Protein AF-A0A6N7XE72-F1 (afdb_monomer_lite)

Foldseek 3Di:
DPPPPPPDDDPPDDPVPPPDPPLDDDQDDPVLLLVSLLVQLVNLLVVLVVLVVCLVVVPPPVVSVVPRVVVSVVSNLSSLQSNLLSLCSVLPDDPVSSVVQCVVCVSPSLSSLVVSVVSVRDPPDDPVRVVVVCVVPVD

Sequence (139 aa):
MGDSVWIWPSADMDFWKINNEETSVIIKWSRNCFEDYKALSYHFYECGYKTFTDVIESGHDNIKSDMWFLTGIFLLRHSLELGLKSLLCRVLPRKRDIQDSFEDCCHDVSMLLKKYIDTGRESFLTNEIVSTFYGVFSS

Structure (mmCIF, N/CA/C/O backbone):
data_AF-A0A6N7XE72-F1
#
_entry.id   AF-A0A6N7XE72-F1
#
loop_
_atom_site.group_PDB
_atom_site.id
_atom_site.type_symbol
_atom_site.label_atom_id
_atom_site.label_alt_id
_atom_site.label_comp_id
_atom_site.label_asym_id
_atom_site.label_entity_id
_atom_site.label_seq_id
_atom_site.pdbx_PDB_ins_code
_atom_site.Cartn_x
_atom_site.Cartn_y
_atom_site.Cartn_z
_atom_site.occupancy
_atom_site.B_iso_or_equiv
_atom_site.auth_seq_id
_atom_site.auth_comp_id
_atom_site.auth_asym_id
_atom_site.auth_atom_id
_atom_site.pdbx_PDB_model_num
ATOM 1 N N . MET A 1 1 ? 29.102 -4.837 -30.461 1.00 37.75 1 MET A N 1
ATOM 2 C CA . MET A 1 1 ? 29.634 -5.231 -29.140 1.00 37.75 1 MET A CA 1
ATOM 3 C C . MET A 1 1 ? 29.392 -4.023 -28.252 1.00 37.75 1 MET A C 1
ATOM 5 O O . MET A 1 1 ? 30.068 -3.039 -28.466 1.00 37.75 1 MET A O 1
ATOM 9 N N . GLY A 1 2 ? 28.375 -3.905 -27.415 1.00 43.62 2 GLY A N 1
ATOM 10 C CA . GLY A 1 2 ? 27.538 -4.869 -26.712 1.00 43.62 2 GLY A CA 1
ATOM 11 C C . GLY A 1 2 ? 27.359 -4.247 -25.328 1.00 43.62 2 GLY A C 1
ATOM 12 O O . GLY A 1 2 ? 28.066 -4.637 -24.408 1.00 43.62 2 GLY A O 1
ATOM 13 N N . ASP A 1 3 ? 26.528 -3.200 -25.241 1.00 47.50 3 ASP A N 1
ATOM 14 C CA . ASP A 1 3 ? 26.341 -2.314 -24.075 1.00 47.50 3 ASP A CA 1
ATOM 15 C C . ASP A 1 3 ? 25.574 -3.001 -22.930 1.00 47.50 3 ASP A C 1
ATOM 17 O O .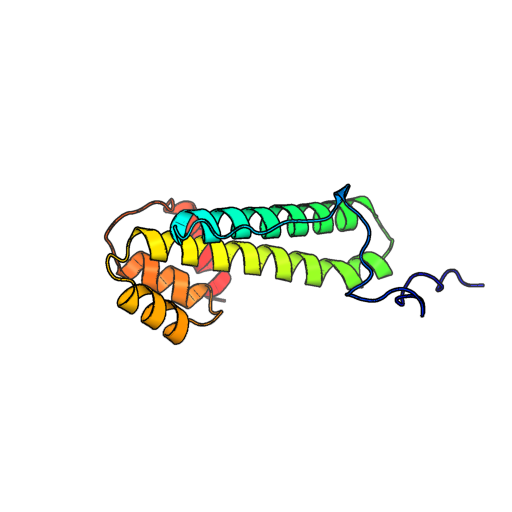 ASP A 1 3 ? 24.568 -2.513 -22.428 1.00 47.50 3 ASP A O 1
ATOM 21 N N . SER A 1 4 ? 26.036 -4.176 -22.506 1.00 50.78 4 SER A N 1
ATOM 22 C CA . SER A 1 4 ? 25.391 -4.999 -21.477 1.00 50.78 4 SER A CA 1
ATOM 23 C C . SER A 1 4 ? 26.026 -4.853 -20.088 1.00 50.78 4 SER A C 1
ATOM 25 O O . SER A 1 4 ? 25.870 -5.736 -19.249 1.00 50.78 4 SER A O 1
ATOM 27 N N . VAL A 1 5 ? 26.777 -3.777 -19.827 1.00 50.38 5 VAL A N 1
ATOM 28 C CA . VAL A 1 5 ? 27.556 -3.622 -18.577 1.00 50.38 5 VAL A CA 1
ATOM 29 C C . VAL A 1 5 ? 26.712 -3.102 -17.397 1.00 50.38 5 VAL A C 1
ATOM 31 O O . VAL A 1 5 ? 27.139 -3.208 -16.255 1.00 50.38 5 VAL A O 1
ATOM 34 N N . TRP A 1 6 ? 25.485 -2.625 -17.621 1.00 52.47 6 TRP A N 1
ATOM 35 C CA . TRP A 1 6 ? 24.696 -1.925 -16.590 1.00 52.47 6 TRP A CA 1
ATOM 36 C C . TRP A 1 6 ? 23.584 -2.742 -15.913 1.00 52.47 6 TRP A C 1
ATOM 38 O O . TRP A 1 6 ? 22.739 -2.165 -15.235 1.00 52.47 6 TRP A O 1
ATOM 48 N N . ILE A 1 7 ? 23.533 -4.065 -16.099 1.00 56.94 7 ILE A N 1
ATOM 49 C CA . ILE A 1 7 ? 22.387 -4.871 -15.624 1.00 56.94 7 ILE A CA 1
ATOM 50 C C . ILE A 1 7 ? 22.630 -5.478 -14.231 1.00 56.94 7 ILE A C 1
ATOM 52 O O . ILE A 1 7 ? 21.678 -5.757 -13.508 1.00 56.94 7 ILE A O 1
ATOM 56 N N . TRP A 1 8 ? 23.888 -5.640 -13.811 1.00 59.84 8 TRP A N 1
ATOM 57 C CA . TRP A 1 8 ? 24.224 -6.264 -12.529 1.00 59.84 8 TRP A CA 1
ATOM 58 C C . TRP A 1 8 ? 24.851 -5.257 -11.565 1.00 59.84 8 TRP A C 1
ATOM 60 O O . TRP A 1 8 ? 25.690 -4.465 -12.000 1.00 59.84 8 TRP A O 1
ATOM 70 N N . PRO A 1 9 ? 24.497 -5.297 -10.265 1.00 58.56 9 PRO A N 1
ATOM 71 C CA . PRO A 1 9 ? 25.238 -4.565 -9.249 1.00 58.56 9 PRO A CA 1
ATOM 72 C C . PRO A 1 9 ? 26.720 -4.918 -9.376 1.00 58.56 9 PRO A C 1
ATOM 74 O O . PRO A 1 9 ? 27.083 -6.097 -9.428 1.00 58.56 9 PRO A O 1
ATOM 77 N N . SER A 1 10 ? 27.574 -3.905 -9.478 1.00 63.66 10 SER A N 1
ATOM 78 C CA . SER A 1 10 ? 29.017 -4.113 -9.475 1.00 63.66 10 SER A CA 1
ATOM 79 C C . SER A 1 10 ? 29.447 -4.719 -8.134 1.00 63.66 10 SER A C 1
ATOM 81 O O . SER A 1 10 ? 28.749 -4.593 -7.131 1.00 63.66 10 SER A O 1
ATOM 83 N N . ALA A 1 11 ? 30.588 -5.412 -8.093 1.00 67.31 11 ALA A N 1
ATOM 84 C CA . ALA A 1 11 ? 31.030 -6.132 -6.890 1.00 67.31 11 ALA A CA 1
ATOM 85 C C . ALA A 1 11 ? 31.230 -5.227 -5.650 1.00 67.31 11 ALA A C 1
ATOM 87 O O . ALA A 1 11 ? 31.342 -5.718 -4.529 1.00 67.31 11 ALA A O 1
ATOM 88 N N . ASP A 1 12 ? 31.296 -3.912 -5.853 1.00 66.44 12 ASP A N 1
ATOM 89 C CA . ASP A 1 12 ? 31.388 -2.866 -4.838 1.00 66.44 12 ASP A CA 1
ATOM 90 C C . ASP A 1 12 ? 30.032 -2.252 -4.430 1.00 66.44 12 ASP A C 1
ATOM 92 O O . ASP A 1 12 ? 29.971 -1.597 -3.385 1.00 66.44 12 ASP A O 1
ATOM 96 N N . MET A 1 13 ? 28.954 -2.505 -5.183 1.00 61.41 13 MET A N 1
ATOM 97 C CA . MET A 1 13 ? 27.578 -2.149 -4.823 1.00 61.41 13 MET A CA 1
ATOM 98 C C . MET A 1 13 ? 27.045 -3.139 -3.781 1.00 61.41 13 MET A C 1
ATOM 100 O O . MET A 1 13 ? 26.796 -4.307 -4.067 1.00 61.41 13 MET A O 1
ATOM 104 N N . ASP A 1 14 ? 26.852 -2.657 -2.559 1.00 64.69 14 ASP A N 1
ATOM 105 C CA . ASP A 1 14 ? 26.279 -3.411 -1.444 1.00 64.69 14 ASP A CA 1
ATOM 106 C C . ASP A 1 14 ? 25.011 -2.687 -0.971 1.00 64.69 14 ASP A C 1
ATOM 108 O O . ASP A 1 14 ? 24.986 -1.453 -0.929 1.00 64.69 14 ASP A O 1
ATOM 112 N N . PHE A 1 15 ? 23.975 -3.432 -0.575 1.00 61.03 15 PHE A N 1
ATOM 113 C CA . PHE A 1 15 ? 22.754 -2.876 0.023 1.00 61.03 15 PHE A CA 1
ATOM 114 C C . PHE A 1 15 ? 23.059 -1.972 1.227 1.00 61.03 15 PHE A C 1
ATOM 116 O O . PHE A 1 15 ? 22.313 -1.037 1.507 1.00 61.03 15 PHE A O 1
ATOM 123 N N . TRP A 1 16 ? 24.179 -2.213 1.913 1.00 62.53 16 TRP A N 1
ATOM 124 C CA . TRP A 1 16 ? 24.632 -1.423 3.062 1.00 62.53 16 TRP A CA 1
ATOM 125 C C . TRP A 1 16 ? 25.533 -0.234 2.698 1.00 62.53 16 TRP A C 1
ATOM 127 O O . TRP A 1 16 ? 25.897 0.546 3.575 1.00 62.53 16 TRP A O 1
ATOM 137 N N . LYS A 1 17 ? 25.897 -0.082 1.419 1.00 64.19 17 LYS A N 1
ATOM 138 C CA . LYS A 1 17 ? 26.749 0.998 0.890 1.00 64.19 17 LYS A CA 1
ATOM 139 C C . LYS A 1 17 ? 25.988 1.946 -0.041 1.00 64.19 17 LYS A C 1
ATOM 141 O O . LYS A 1 17 ? 26.600 2.632 -0.857 1.00 64.19 17 LYS A O 1
ATOM 146 N N . ILE A 1 18 ? 24.661 2.000 0.078 1.00 64.38 18 ILE A N 1
ATOM 147 C CA . ILE A 1 18 ? 23.833 2.973 -0.641 1.00 64.38 18 ILE A CA 1
ATOM 148 C C . ILE A 1 18 ? 24.121 4.354 -0.047 1.00 64.38 18 ILE A C 1
ATOM 150 O O . ILE A 1 18 ? 23.552 4.743 0.969 1.00 64.38 18 ILE A O 1
ATOM 154 N N . ASN A 1 19 ? 25.051 5.076 -0.665 1.00 59.41 19 ASN A N 1
ATOM 155 C CA . ASN A 1 19 ? 25.485 6.395 -0.225 1.00 59.41 19 ASN A CA 1
ATOM 156 C C . ASN A 1 19 ? 24.971 7.448 -1.211 1.00 59.41 19 ASN A C 1
ATOM 158 O O . ASN A 1 19 ? 25.727 8.007 -2.000 1.00 59.41 19 ASN A O 1
ATOM 162 N N . ASN A 1 20 ? 23.654 7.641 -1.227 1.00 66.56 20 ASN A N 1
ATOM 163 C CA . ASN A 1 20 ? 23.028 8.714 -1.986 1.00 66.56 20 ASN A CA 1
ATOM 164 C C . ASN A 1 20 ? 22.001 9.418 -1.097 1.00 66.56 20 ASN A C 1
ATOM 166 O O . ASN A 1 20 ? 20.877 8.941 -0.929 1.00 66.56 20 ASN A O 1
ATOM 170 N N . GLU A 1 21 ? 22.424 10.532 -0.497 1.00 66.50 21 GLU A N 1
ATOM 171 C CA . GLU A 1 21 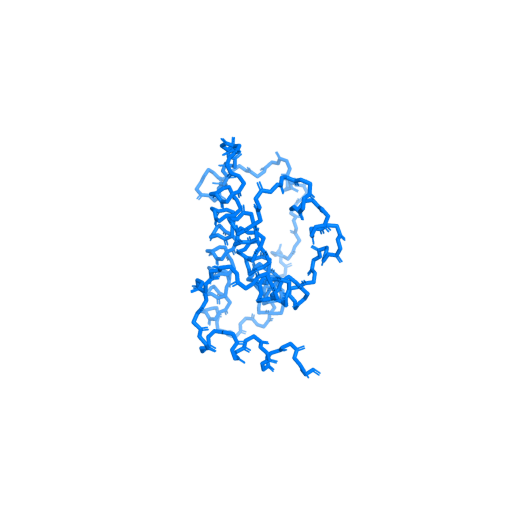? 21.598 11.322 0.419 1.00 66.50 21 GLU A CA 1
ATOM 172 C C . GLU A 1 21 ? 20.328 11.842 -0.274 1.00 66.50 21 GLU A C 1
ATOM 174 O O . GLU A 1 21 ? 19.266 11.843 0.347 1.00 66.50 21 GLU A O 1
ATOM 179 N N . GLU A 1 22 ? 20.397 12.171 -1.573 1.00 65.62 22 GLU A N 1
ATOM 180 C CA . GLU A 1 22 ? 19.266 12.696 -2.357 1.00 65.62 22 GLU A CA 1
ATOM 181 C C . GLU A 1 22 ? 18.136 11.676 -2.555 1.00 65.62 22 GLU A C 1
ATOM 183 O O . GLU A 1 22 ? 16.970 12.054 -2.661 1.00 65.62 22 GLU A O 1
ATOM 188 N N . THR A 1 23 ? 18.456 10.378 -2.584 1.00 64.81 23 THR A N 1
ATOM 189 C CA . THR A 1 23 ? 17.470 9.296 -2.762 1.00 64.81 23 THR A CA 1
ATOM 190 C C . THR A 1 23 ? 17.178 8.534 -1.470 1.00 64.81 23 THR A C 1
ATOM 192 O O . THR A 1 23 ? 16.457 7.537 -1.487 1.00 64.81 23 THR A O 1
ATOM 195 N N . SER A 1 24 ? 17.758 8.963 -0.346 1.00 66.75 24 SER A N 1
ATOM 196 C CA . SER A 1 24 ? 17.589 8.302 0.947 1.00 66.75 24 SER A CA 1
ATOM 197 C C . SER A 1 24 ? 16.299 8.747 1.643 1.00 66.75 24 SER A C 1
ATOM 199 O O . SER A 1 24 ? 15.982 9.933 1.710 1.00 66.75 24 SER A O 1
ATOM 201 N N . VAL A 1 25 ? 15.544 7.790 2.190 1.00 68.31 25 VAL A N 1
ATOM 202 C CA . VAL A 1 25 ? 14.337 8.065 2.984 1.00 68.31 25 VAL A CA 1
ATOM 203 C C . VAL A 1 25 ? 14.585 7.633 4.425 1.00 68.31 25 VAL A C 1
ATOM 205 O O . VAL A 1 25 ? 14.725 6.446 4.716 1.00 68.31 25 VAL A O 1
ATOM 208 N N . ILE A 1 26 ? 14.631 8.596 5.350 1.00 74.88 26 ILE A N 1
ATOM 209 C CA . ILE A 1 26 ? 14.766 8.323 6.786 1.00 74.88 26 ILE A CA 1
ATOM 210 C C . ILE A 1 26 ? 13.372 8.171 7.395 1.00 74.88 26 ILE A C 1
ATOM 212 O O . ILE A 1 26 ? 12.642 9.146 7.567 1.00 74.88 26 ILE A O 1
ATOM 216 N N . ILE A 1 27 ? 13.016 6.944 7.777 1.00 71.62 27 ILE A N 1
ATOM 217 C CA . ILE A 1 27 ? 11.741 6.657 8.442 1.00 71.62 27 ILE A CA 1
ATOM 218 C C . ILE A 1 27 ? 11.906 6.868 9.949 1.00 71.62 27 ILE A C 1
ATOM 220 O O . ILE A 1 27 ? 12.581 6.096 10.633 1.00 71.62 27 ILE A O 1
ATOM 224 N N . LYS A 1 28 ? 11.255 7.903 10.486 1.00 79.19 28 LYS A N 1
ATOM 225 C CA . LYS A 1 28 ? 11.178 8.152 11.930 1.00 79.19 28 LYS A CA 1
ATOM 226 C C . LYS A 1 28 ? 9.763 7.875 12.432 1.00 79.19 28 LYS A C 1
ATOM 228 O O . LYS A 1 28 ? 8.855 8.656 12.180 1.00 79.19 28 LYS A O 1
ATOM 233 N N . TRP A 1 29 ? 9.597 6.792 13.188 1.00 82.44 29 TRP A N 1
ATOM 234 C CA 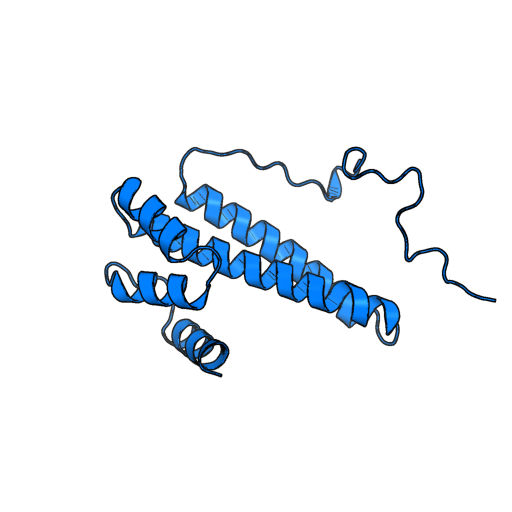. TRP A 1 29 ? 8.306 6.401 13.760 1.00 82.44 29 TRP A CA 1
ATOM 235 C C . TRP A 1 29 ? 7.859 7.375 14.855 1.00 82.44 29 TRP A C 1
ATOM 237 O O . TRP A 1 29 ? 8.516 7.513 15.892 1.00 82.44 29 TRP A O 1
ATOM 247 N N . SER A 1 30 ? 6.722 8.034 14.639 1.00 85.81 30 SER A N 1
ATOM 248 C CA . SER A 1 30 ? 6.134 9.005 15.568 1.00 85.81 30 SER A CA 1
ATOM 249 C C . SER A 1 30 ? 5.304 8.355 16.6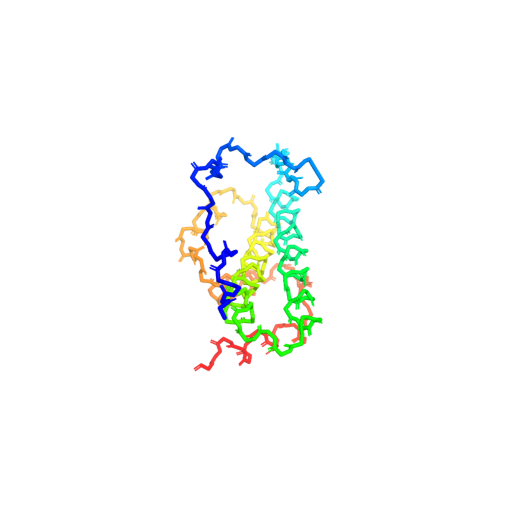82 1.00 85.81 30 SER A C 1
ATOM 251 O O . SER A 1 30 ? 4.889 9.037 17.620 1.00 85.81 30 SER A O 1
ATOM 253 N N . ARG A 1 31 ? 5.081 7.031 16.605 1.00 84.50 31 ARG A N 1
ATOM 254 C CA . ARG A 1 31 ? 4.137 6.244 17.429 1.00 84.50 31 ARG A CA 1
ATOM 255 C C . ARG A 1 31 ? 2.665 6.545 17.131 1.00 84.50 31 ARG A C 1
ATOM 257 O O . ARG A 1 31 ? 1.795 5.972 17.793 1.00 84.50 31 ARG A O 1
ATOM 264 N N . ASN A 1 32 ? 2.384 7.389 16.140 1.00 88.62 32 ASN A N 1
ATOM 265 C CA . ASN A 1 32 ? 1.062 7.542 15.559 1.00 88.62 32 ASN A CA 1
ATOM 266 C C . ASN A 1 32 ? 0.982 6.669 14.304 1.00 88.62 32 ASN A C 1
ATOM 268 O O . ASN A 1 32 ? 1.418 7.068 13.229 1.00 88.62 32 ASN A O 1
ATOM 272 N N . CYS A 1 33 ? 0.401 5.476 14.451 1.00 89.19 33 CYS A N 1
ATOM 273 C CA . CYS A 1 33 ? 0.330 4.500 13.368 1.00 89.19 33 CYS A CA 1
ATOM 274 C C . CYS A 1 33 ? -0.352 5.062 12.113 1.00 89.19 33 CYS A C 1
ATOM 276 O O . CYS A 1 33 ? 0.095 4.766 11.013 1.00 89.19 33 CYS A O 1
ATOM 278 N N . PHE A 1 34 ? -1.387 5.899 12.253 1.00 91.56 34 PHE A N 1
ATOM 279 C CA . PHE A 1 34 ? -2.053 6.501 11.097 1.00 91.56 34 PHE A CA 1
ATOM 280 C C . PHE A 1 34 ? -1.087 7.357 10.270 1.00 91.56 34 PHE A C 1
ATOM 282 O O . PHE A 1 34 ? -0.929 7.110 9.077 1.00 91.56 34 PHE A O 1
ATOM 289 N N . GLU A 1 35 ? -0.421 8.327 10.900 1.00 91.88 35 GLU A N 1
ATOM 290 C CA . GLU A 1 35 ? 0.493 9.230 10.189 1.00 91.88 35 GLU A CA 1
ATOM 291 C C . GLU A 1 35 ? 1.741 8.499 9.686 1.00 91.88 35 GLU A C 1
ATOM 293 O O . GLU A 1 35 ? 2.182 8.752 8.568 1.00 91.88 35 GLU A O 1
ATOM 298 N N . ASP A 1 36 ? 2.266 7.544 10.460 1.00 92.00 36 ASP A N 1
ATOM 299 C CA . ASP A 1 36 ? 3.454 6.782 10.074 1.00 92.00 36 ASP A CA 1
ATOM 300 C C . ASP A 1 36 ? 3.183 5.912 8.825 1.00 92.00 36 ASP A C 1
ATOM 302 O O . ASP A 1 36 ? 3.937 5.967 7.851 1.00 92.00 36 ASP A O 1
ATOM 306 N N . TYR A 1 37 ? 2.076 5.153 8.802 1.00 93.06 37 TYR A N 1
ATOM 307 C CA . TYR A 1 37 ? 1.697 4.343 7.633 1.00 93.06 37 TYR A CA 1
ATOM 308 C C . TYR A 1 37 ? 1.314 5.206 6.429 1.00 93.06 37 TYR A C 1
ATOM 310 O O . TYR A 1 37 ? 1.656 4.867 5.296 1.00 93.06 37 TYR A O 1
ATOM 318 N N . LYS A 1 38 ? 0.639 6.337 6.661 1.00 93.94 38 LYS A N 1
ATOM 319 C CA . LYS A 1 38 ? 0.292 7.291 5.606 1.00 93.94 38 LYS A CA 1
ATOM 320 C C . LYS A 1 38 ? 1.549 7.881 4.967 1.00 93.94 38 LYS A C 1
ATOM 322 O O . LYS A 1 38 ? 1.659 7.858 3.745 1.00 93.94 38 LYS A O 1
ATOM 327 N N . ALA A 1 39 ? 2.508 8.362 5.756 1.00 93.19 39 ALA A N 1
ATOM 328 C CA . ALA A 1 39 ? 3.768 8.896 5.239 1.00 93.19 39 ALA A CA 1
ATOM 329 C C . ALA A 1 39 ? 4.523 7.842 4.418 1.00 93.19 39 ALA A C 1
ATOM 331 O O . ALA A 1 39 ? 4.927 8.107 3.287 1.00 93.19 39 ALA A O 1
ATOM 332 N N . LEU A 1 40 ? 4.620 6.613 4.936 1.00 93.00 40 LEU A N 1
ATOM 333 C CA . LEU A 1 40 ? 5.263 5.515 4.219 1.00 93.00 40 LEU A CA 1
ATOM 334 C C . LEU A 1 40 ? 4.553 5.196 2.895 1.00 93.00 40 LEU A C 1
ATOM 336 O O . LEU A 1 40 ? 5.217 5.007 1.878 1.00 93.00 40 LEU A O 1
ATOM 340 N N . SER A 1 41 ? 3.215 5.213 2.875 1.00 95.00 41 SER A N 1
ATOM 341 C CA . SER A 1 41 ? 2.438 5.009 1.647 1.00 95.00 41 SER A CA 1
ATOM 342 C C . SER A 1 41 ? 2.794 6.029 0.559 1.00 95.00 41 SER A C 1
ATOM 344 O O . SER A 1 41 ? 2.961 5.648 -0.600 1.00 95.00 41 SER A O 1
ATOM 346 N N . TYR A 1 42 ? 3.000 7.299 0.925 1.00 93.56 42 TYR A N 1
ATOM 347 C CA . TYR A 1 42 ? 3.395 8.343 -0.022 1.00 93.56 42 TYR A CA 1
ATOM 348 C C . TYR A 1 42 ? 4.818 8.153 -0.540 1.00 93.56 42 TYR A C 1
ATOM 350 O O . TYR A 1 42 ? 5.041 8.343 -1.731 1.00 93.56 42 TYR A O 1
ATOM 358 N N . HIS A 1 43 ? 5.760 7.722 0.302 1.00 92.44 43 HIS A N 1
ATOM 359 C CA . HIS A 1 43 ? 7.123 7.430 -0.152 1.00 92.44 43 HIS A CA 1
ATOM 360 C C . HIS A 1 43 ? 7.155 6.296 -1.186 1.00 92.44 43 HIS A C 1
ATOM 362 O O . HIS A 1 43 ? 7.824 6.414 -2.212 1.00 92.44 43 HIS A O 1
ATOM 368 N N . PHE A 1 44 ? 6.382 5.226 -0.967 1.00 93.75 44 PHE A N 1
ATOM 369 C CA . PHE A 1 44 ? 6.247 4.146 -1.949 1.00 93.75 44 PHE A CA 1
ATOM 370 C C . PHE A 1 44 ? 5.553 4.605 -3.236 1.00 93.75 44 PHE A C 1
ATOM 372 O O . PHE A 1 44 ? 5.981 4.221 -4.324 1.00 93.75 44 PHE A O 1
ATOM 379 N N . TYR A 1 45 ? 4.522 5.450 -3.124 1.00 94.56 45 TYR A N 1
ATOM 380 C CA . TYR A 1 45 ? 3.847 6.037 -4.284 1.00 94.56 45 TYR A CA 1
ATOM 381 C C . TYR A 1 45 ? 4.812 6.877 -5.119 1.00 94.56 45 TYR A C 1
ATOM 383 O O . TYR A 1 45 ? 4.901 6.685 -6.326 1.00 94.56 45 TYR A O 1
ATOM 391 N N . GLU A 1 46 ? 5.548 7.787 -4.481 1.00 92.69 46 GLU A N 1
ATOM 392 C CA . GLU A 1 46 ? 6.476 8.686 -5.161 1.00 92.69 46 GLU A CA 1
ATOM 393 C C . GLU A 1 46 ? 7.591 7.902 -5.860 1.00 92.69 46 GLU A C 1
ATOM 395 O O . GLU A 1 46 ? 7.920 8.190 -7.009 1.00 92.69 46 GLU A O 1
ATOM 400 N N . CYS A 1 47 ? 8.131 6.878 -5.193 1.00 90.62 47 CYS A N 1
ATOM 401 C CA . CYS A 1 47 ? 9.133 5.995 -5.776 1.00 90.62 47 CYS A CA 1
ATOM 402 C C . CYS A 1 47 ? 8.573 5.247 -6.996 1.00 90.62 47 CYS A C 1
ATOM 404 O O . CYS A 1 47 ? 9.151 5.336 -8.076 1.00 90.62 47 CYS A O 1
ATOM 406 N N . GLY A 1 48 ? 7.409 4.598 -6.861 1.00 91.38 48 GLY A N 1
ATOM 407 C CA . GLY A 1 48 ? 6.768 3.878 -7.965 1.00 91.38 48 GLY A CA 1
ATOM 408 C C . GLY A 1 48 ? 6.391 4.785 -9.137 1.00 91.38 48 GLY A C 1
ATOM 409 O O . GLY A 1 48 ? 6.607 4.421 -10.290 1.00 91.38 48 GLY A O 1
ATOM 410 N N . TYR A 1 49 ? 5.890 5.990 -8.854 1.00 91.38 49 TYR A N 1
ATOM 411 C CA . TYR A 1 49 ? 5.574 6.998 -9.864 1.00 91.38 49 TYR A CA 1
ATOM 412 C C . TYR A 1 49 ? 6.821 7.423 -10.643 1.00 91.38 49 TYR A C 1
ATOM 414 O O . TYR A 1 49 ? 6.802 7.393 -11.868 1.00 91.38 49 TYR A O 1
ATOM 422 N N . LYS A 1 50 ? 7.920 7.760 -9.952 1.00 89.62 50 LYS A N 1
ATOM 423 C CA . LYS A 1 50 ? 9.194 8.108 -10.603 1.00 89.62 50 LYS A CA 1
ATOM 424 C C . LYS A 1 50 ? 9.718 6.953 -11.457 1.00 89.62 50 LYS A C 1
ATOM 426 O O . LYS A 1 50 ? 10.066 7.178 -12.607 1.00 89.62 50 LYS A O 1
ATOM 431 N N . THR A 1 51 ? 9.668 5.717 -10.948 1.00 87.44 51 THR A N 1
ATOM 432 C CA . THR A 1 51 ? 10.048 4.524 -11.721 1.00 87.44 51 THR A CA 1
ATOM 433 C C . THR A 1 51 ? 9.231 4.390 -13.006 1.00 87.44 51 THR A C 1
ATOM 435 O O . THR A 1 51 ? 9.795 4.097 -14.055 1.00 87.44 51 THR A O 1
ATOM 438 N N . PHE A 1 52 ? 7.916 4.619 -12.963 1.00 87.75 52 PHE A N 1
ATOM 439 C CA . PHE A 1 52 ? 7.097 4.563 -14.174 1.00 87.75 52 PHE A CA 1
ATOM 440 C C . PHE A 1 52 ? 7.356 5.712 -15.134 1.00 87.75 52 PHE A C 1
ATOM 442 O O . PHE A 1 52 ? 7.401 5.466 -16.336 1.00 87.75 52 PHE A O 1
ATOM 449 N N . THR A 1 53 ? 7.534 6.931 -14.629 1.00 87.94 53 THR A N 1
ATOM 450 C CA . THR A 1 53 ? 7.926 8.076 -15.455 1.00 87.94 53 THR A CA 1
ATOM 451 C C . THR A 1 53 ? 9.214 7.758 -16.204 1.00 87.94 53 THR A C 1
ATOM 453 O O . THR A 1 53 ? 9.227 7.850 -17.426 1.00 87.94 53 THR A O 1
ATOM 456 N N . ASP A 1 54 ? 10.234 7.242 -15.514 1.00 83.75 54 ASP A N 1
ATOM 457 C CA . ASP A 1 54 ? 11.503 6.849 -16.133 1.00 83.75 54 ASP A CA 1
ATOM 458 C C . ASP A 1 54 ? 11.316 5.744 -17.185 1.00 83.75 54 ASP A C 1
ATOM 460 O O . ASP A 1 54 ? 11.890 5.812 -18.271 1.00 83.75 54 ASP A O 1
ATOM 464 N N . VAL A 1 55 ? 10.490 4.729 -16.898 1.00 83.25 55 VAL A N 1
ATOM 465 C CA . VAL A 1 55 ? 10.181 3.650 -17.852 1.00 83.25 55 VAL A CA 1
ATOM 466 C C . VAL A 1 55 ? 9.485 4.199 -19.100 1.00 83.25 55 VAL A C 1
ATOM 468 O O . VAL A 1 55 ? 9.907 3.890 -20.212 1.00 83.25 55 VAL A O 1
ATOM 471 N N . ILE A 1 56 ? 8.459 5.036 -18.938 1.00 82.50 56 ILE A N 1
ATOM 472 C CA . ILE A 1 56 ? 7.674 5.601 -20.046 1.00 82.50 56 ILE A CA 1
ATOM 473 C C . ILE A 1 56 ? 8.525 6.568 -20.881 1.00 82.50 56 ILE A C 1
ATOM 475 O O . ILE A 1 56 ? 8.495 6.511 -22.111 1.00 82.50 56 ILE A O 1
ATOM 479 N N . GLU A 1 57 ? 9.303 7.436 -20.231 1.00 82.81 57 GLU A N 1
ATOM 480 C CA . GLU A 1 57 ? 10.166 8.419 -20.894 1.00 82.81 57 GLU 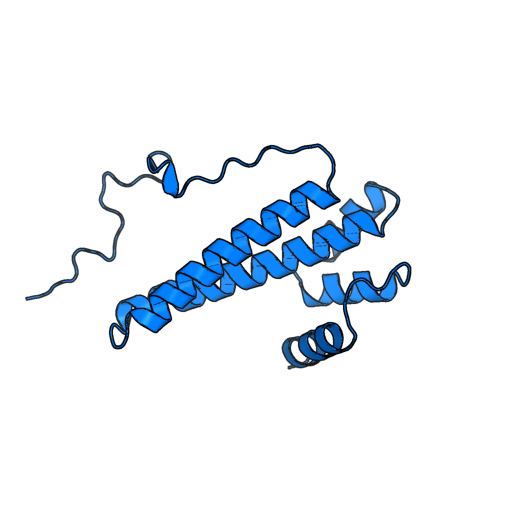A CA 1
ATOM 481 C C . GLU A 1 57 ? 11.373 7.769 -21.589 1.00 82.81 57 GLU A C 1
ATOM 483 O O . GLU A 1 57 ? 11.891 8.322 -22.560 1.00 82.81 57 GLU A O 1
ATOM 488 N N . SER A 1 58 ? 11.792 6.569 -21.163 1.00 72.75 58 SER A N 1
ATOM 489 C CA . SER A 1 58 ? 12.913 5.839 -21.777 1.00 72.75 58 SER A CA 1
ATOM 490 C C . SER A 1 58 ? 12.642 5.291 -23.190 1.00 72.75 58 SER A C 1
ATOM 492 O O . SER A 1 58 ? 13.576 4.861 -23.871 1.00 72.75 58 SER A O 1
ATOM 494 N N . GLY A 1 59 ? 11.399 5.342 -23.683 1.00 69.19 59 GLY A N 1
ATOM 495 C CA . GLY A 1 59 ? 11.058 4.947 -25.054 1.00 69.19 59 GLY A CA 1
ATOM 496 C C . GLY A 1 59 ? 11.300 3.456 -25.352 1.00 69.19 59 GLY A C 1
ATOM 497 O O . GLY A 1 59 ? 10.853 2.586 -24.614 1.00 69.19 59 GLY A O 1
ATOM 498 N N . HIS A 1 60 ? 11.979 3.141 -26.466 1.00 57.53 60 HIS A N 1
ATOM 499 C CA . HIS A 1 60 ? 12.196 1.773 -26.983 1.00 57.53 60 HIS A CA 1
ATOM 500 C C . HIS A 1 60 ? 13.371 1.007 -26.337 1.00 57.53 60 HIS A C 1
ATOM 502 O O . HIS A 1 60 ? 13.956 0.123 -26.967 1.00 57.53 60 HIS A O 1
ATOM 508 N N . ASP A 1 61 ? 13.737 1.311 -25.092 1.00 61.69 61 ASP A N 1
ATOM 509 C CA . ASP A 1 61 ? 14.719 0.513 -24.349 1.00 61.69 61 ASP A CA 1
ATOM 510 C C . ASP A 1 61 ? 14.004 -0.647 -23.628 1.00 61.69 61 ASP A C 1
ATOM 512 O O . ASP A 1 61 ? 13.751 -0.618 -22.419 1.00 61.69 61 ASP A O 1
ATOM 516 N N . ASN A 1 62 ? 13.612 -1.669 -24.407 1.00 60.47 62 ASN A N 1
ATOM 517 C CA . ASN A 1 62 ? 12.821 -2.820 -23.939 1.00 60.47 62 ASN A CA 1
ATOM 518 C C . ASN A 1 62 ? 13.421 -3.501 -22.696 1.00 60.47 62 ASN A C 1
ATOM 520 O O . ASN A 1 62 ? 12.682 -4.047 -21.886 1.00 60.47 62 ASN A O 1
ATOM 524 N N . ILE A 1 63 ? 14.746 -3.446 -22.520 1.00 63.69 63 ILE A N 1
ATOM 525 C CA . ILE A 1 63 ? 15.438 -4.072 -21.385 1.00 63.69 63 ILE A CA 1
ATOM 526 C C . ILE A 1 63 ? 15.120 -3.336 -20.074 1.00 63.69 63 ILE A C 1
ATOM 528 O O . ILE A 1 63 ? 14.891 -3.977 -19.048 1.00 63.69 63 ILE A O 1
ATOM 532 N N . LYS A 1 64 ? 15.063 -1.997 -20.089 1.00 57.47 64 LYS A N 1
ATOM 533 C CA . LYS A 1 64 ? 14.680 -1.207 -18.905 1.00 57.47 64 LYS A CA 1
ATOM 534 C C . LYS A 1 64 ? 13.193 -1.320 -18.610 1.00 57.47 64 LYS A C 1
ATOM 536 O O . LYS A 1 64 ? 12.823 -1.437 -17.443 1.00 57.47 64 LYS A O 1
ATOM 541 N N . SER A 1 65 ? 12.370 -1.322 -19.656 1.00 60.44 65 SER A N 1
ATOM 542 C CA . SER A 1 65 ? 10.926 -1.508 -19.520 1.00 60.44 65 SER A CA 1
ATOM 543 C C . SER A 1 65 ? 10.599 -2.855 -18.871 1.00 60.44 65 SER A C 1
ATOM 545 O O . SER A 1 65 ? 9.893 -2.874 -17.869 1.00 60.44 65 SER A O 1
ATOM 547 N N . ASP A 1 66 ? 11.192 -3.960 -19.331 1.00 66.62 66 ASP A N 1
ATOM 548 C CA . ASP A 1 66 ? 10.949 -5.285 -18.740 1.00 66.62 66 ASP A CA 1
ATOM 549 C C . ASP A 1 66 ? 11.442 -5.396 -17.287 1.00 66.62 66 ASP A C 1
ATOM 551 O O . ASP A 1 66 ? 10.815 -6.064 -16.464 1.00 66.62 66 ASP A O 1
ATOM 555 N N . MET A 1 67 ? 12.546 -4.725 -16.941 1.00 73.44 67 MET A N 1
ATOM 556 C CA . MET A 1 67 ? 13.160 -4.856 -15.616 1.00 73.44 67 MET A CA 1
ATOM 557 C C . MET A 1 67 ? 12.495 -3.982 -14.541 1.00 73.44 67 MET A C 1
ATOM 559 O O . MET A 1 67 ? 12.352 -4.410 -13.393 1.00 73.44 67 MET A O 1
ATOM 563 N N . TRP A 1 68 ? 12.070 -2.763 -14.888 1.00 80.06 68 TRP A N 1
ATOM 564 C CA . TRP A 1 68 ? 11.584 -1.781 -13.910 1.00 80.06 68 TRP A CA 1
ATOM 565 C C . TRP A 1 68 ? 10.065 -1.623 -13.883 1.00 80.06 68 TRP A C 1
ATOM 567 O O . TRP A 1 68 ? 9.533 -1.151 -12.880 1.00 80.06 68 TRP A O 1
ATOM 577 N N . PHE A 1 69 ? 9.346 -2.078 -14.913 1.00 83.56 69 PHE A N 1
ATOM 578 C CA . PHE A 1 69 ? 7.884 -2.001 -14.947 1.00 83.56 69 PHE A CA 1
ATOM 579 C C . PHE A 1 69 ? 7.232 -2.786 -13.799 1.00 83.56 69 PHE A C 1
ATOM 581 O O . PHE A 1 69 ? 6.417 -2.238 -13.057 1.00 83.56 69 PHE A O 1
ATOM 588 N N . LEU A 1 70 ? 7.636 -4.046 -13.587 1.00 85.19 70 LEU A N 1
ATOM 589 C CA . LEU A 1 70 ? 7.117 -4.863 -12.481 1.00 85.19 70 LEU A CA 1
ATOM 590 C C . LEU A 1 70 ? 7.499 -4.289 -11.111 1.00 85.19 70 LEU A C 1
ATOM 592 O O . LEU A 1 70 ? 6.695 -4.334 -10.179 1.00 85.19 70 LEU A O 1
ATOM 596 N N . THR A 1 71 ? 8.689 -3.697 -11.002 1.00 87.62 71 THR A N 1
ATOM 597 C CA . THR A 1 71 ? 9.129 -2.986 -9.795 1.00 87.62 71 THR A CA 1
ATOM 598 C C . THR A 1 71 ? 8.236 -1.777 -9.517 1.00 87.62 71 THR A C 1
ATOM 600 O O . THR A 1 71 ? 7.773 -1.608 -8.391 1.00 87.62 71 THR A O 1
ATOM 603 N N . GLY A 1 72 ? 7.904 -0.984 -10.540 1.00 89.31 72 GLY A N 1
ATOM 604 C CA . GLY A 1 72 ? 6.940 0.110 -10.432 1.00 89.31 72 GLY A CA 1
ATOM 605 C C . GLY A 1 72 ? 5.565 -0.370 -9.954 1.00 89.31 72 GLY A C 1
ATOM 606 O O . GLY A 1 72 ? 5.004 0.208 -9.021 1.00 89.31 72 GLY A O 1
ATOM 607 N N . ILE A 1 73 ? 5.044 -1.471 -10.523 1.00 90.38 73 ILE A N 1
ATOM 608 C CA . ILE A 1 73 ? 3.764 -2.070 -10.093 1.00 90.38 73 ILE A CA 1
ATOM 609 C C . ILE A 1 73 ? 3.838 -2.463 -8.620 1.00 90.38 73 ILE A C 1
ATOM 611 O O . ILE A 1 73 ? 2.922 -2.164 -7.852 1.00 90.38 73 ILE A O 1
ATOM 615 N N . PHE A 1 74 ? 4.921 -3.127 -8.219 1.00 91.00 74 PHE A N 1
ATOM 616 C CA . PHE A 1 74 ? 5.126 -3.553 -6.842 1.00 91.00 74 PHE A CA 1
ATOM 617 C C . PHE A 1 74 ? 5.108 -2.362 -5.874 1.00 91.00 74 PHE A C 1
ATOM 619 O O . PHE A 1 74 ? 4.386 -2.400 -4.877 1.00 91.00 74 PHE A O 1
ATOM 626 N N . LEU A 1 75 ? 5.834 -1.286 -6.193 1.00 93.44 75 LEU A N 1
ATOM 627 C CA . LEU A 1 75 ? 5.901 -0.075 -5.371 1.00 93.44 75 LEU A CA 1
ATOM 628 C C . LEU A 1 75 ? 4.529 0.602 -5.237 1.00 93.44 75 LEU A C 1
ATOM 630 O O . LEU A 1 75 ? 4.113 0.929 -4.123 1.00 93.44 75 LEU A O 1
ATOM 634 N N . LEU A 1 76 ? 3.785 0.745 -6.340 1.00 93.19 76 LEU A N 1
ATOM 635 C CA . LEU A 1 76 ? 2.430 1.305 -6.301 1.00 93.19 76 LEU A CA 1
ATOM 636 C C . LEU A 1 76 ? 1.459 0.411 -5.519 1.00 93.19 76 LEU A C 1
ATOM 638 O O . LEU A 1 76 ? 0.706 0.909 -4.684 1.00 93.19 76 LEU A O 1
ATOM 642 N N . ARG A 1 77 ? 1.492 -0.911 -5.724 1.00 93.88 77 ARG A N 1
ATOM 643 C CA . ARG A 1 77 ? 0.659 -1.854 -4.961 1.00 93.88 77 ARG A CA 1
ATOM 644 C C . ARG A 1 77 ? 0.952 -1.756 -3.464 1.00 93.88 77 ARG A C 1
ATOM 646 O O . ARG A 1 77 ? 0.023 -1.757 -2.658 1.00 93.88 77 ARG A O 1
ATOM 653 N N . HIS A 1 78 ? 2.226 -1.660 -3.090 1.00 94.31 78 HIS A N 1
ATOM 654 C CA . HIS A 1 78 ? 2.627 -1.544 -1.693 1.00 94.31 78 HIS A 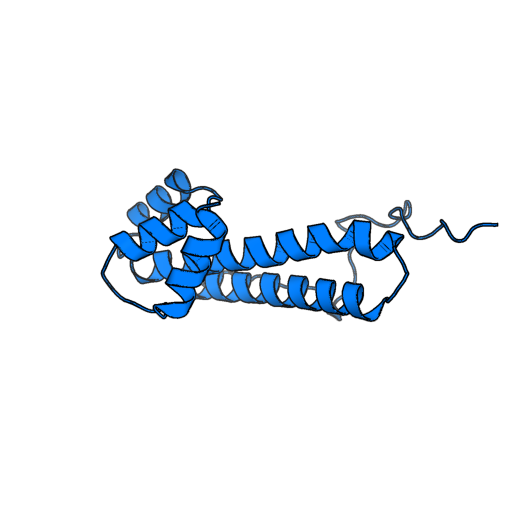CA 1
ATOM 655 C C . HIS A 1 78 ? 2.195 -0.204 -1.083 1.00 94.31 78 HIS A C 1
ATOM 657 O O . HIS A 1 78 ? 1.724 -0.166 0.052 1.00 94.31 78 HIS A O 1
ATOM 663 N N . SER A 1 79 ? 2.255 0.884 -1.856 1.00 95.38 79 SER A N 1
ATOM 664 C CA . SER A 1 79 ? 1.676 2.167 -1.454 1.00 95.38 79 SER A CA 1
ATOM 665 C C . SER A 1 79 ? 0.185 2.044 -1.121 1.00 95.38 79 SER A C 1
ATOM 667 O O . SER A 1 79 ? -0.238 2.478 -0.049 1.00 95.38 79 SER A O 1
ATOM 669 N N . LEU A 1 80 ? -0.603 1.386 -1.979 1.00 93.56 80 LEU A N 1
ATOM 670 C CA . LEU A 1 80 ? -2.034 1.172 -1.736 1.00 93.56 80 LEU A CA 1
ATOM 671 C C . LEU A 1 80 ? -2.291 0.337 -0.475 1.00 93.56 80 LEU A C 1
ATOM 673 O O . LEU A 1 80 ? -3.156 0.684 0.329 1.00 93.56 80 LEU A O 1
ATOM 677 N N . GLU A 1 81 ? -1.519 -0.733 -0.275 1.00 94.81 81 GLU A N 1
ATOM 678 C CA . GLU A 1 81 ? -1.597 -1.573 0.924 1.00 94.81 81 GLU A CA 1
ATOM 679 C C . GLU A 1 81 ? -1.366 -0.752 2.203 1.00 94.81 81 GLU A C 1
ATOM 681 O O . GLU A 1 81 ? -2.164 -0.807 3.142 1.00 94.81 81 GLU A O 1
ATOM 686 N N . LEU A 1 82 ? -0.298 0.048 2.230 1.00 95.25 82 LEU A N 1
ATOM 687 C CA . LEU A 1 82 ? 0.042 0.904 3.365 1.00 95.25 82 LEU A CA 1
ATOM 688 C C . LEU A 1 82 ? -0.989 2.019 3.573 1.00 95.25 82 LEU A C 1
ATOM 690 O O . LEU A 1 82 ? -1.332 2.332 4.713 1.00 95.25 82 LEU A O 1
ATOM 694 N N . GLY A 1 83 ? -1.531 2.576 2.488 1.00 94.50 83 GLY A N 1
ATOM 695 C CA . GLY A 1 83 ? -2.619 3.548 2.527 1.00 94.50 83 GLY A CA 1
ATOM 696 C C . GLY A 1 83 ? -3.862 2.977 3.213 1.00 94.50 83 GLY A C 1
ATOM 697 O O . GLY A 1 83 ? -4.376 3.586 4.153 1.00 94.50 83 GLY A O 1
ATOM 698 N N . LEU A 1 84 ? -4.296 1.769 2.840 1.00 93.38 84 LEU A N 1
ATOM 699 C CA . LEU A 1 84 ? -5.416 1.079 3.495 1.00 93.38 84 LEU A CA 1
ATOM 700 C C . LEU A 1 84 ? -5.110 0.732 4.956 1.00 93.38 84 LEU A C 1
ATOM 702 O O . LEU A 1 84 ? -5.956 0.935 5.828 1.00 93.38 84 LEU A O 1
ATOM 706 N N . LYS A 1 85 ? -3.888 0.276 5.254 1.00 94.31 85 LYS A N 1
ATOM 707 C CA . LYS A 1 85 ? -3.434 0.042 6.634 1.00 94.31 85 LYS A CA 1
ATOM 708 C C . LYS A 1 85 ? -3.471 1.324 7.469 1.00 94.31 85 LYS A C 1
ATOM 710 O O . LYS A 1 85 ? -3.892 1.274 8.625 1.00 94.31 85 LYS A O 1
ATOM 715 N N . SER A 1 86 ? -3.125 2.477 6.892 1.00 94.69 86 SER A N 1
ATOM 716 C CA . SER A 1 86 ? -3.258 3.774 7.564 1.00 94.69 86 SER A CA 1
ATOM 717 C C . SER A 1 86 ? -4.727 4.078 7.883 1.00 94.69 86 SER A C 1
ATOM 719 O O . SER A 1 86 ? -5.055 4.392 9.027 1.00 94.69 86 SER A O 1
ATOM 721 N N . LEU A 1 87 ? -5.639 3.886 6.924 1.00 92.75 87 LEU A N 1
ATOM 722 C CA . LEU A 1 87 ? -7.070 4.115 7.129 1.00 92.75 87 LEU A CA 1
ATOM 723 C C . LEU A 1 87 ? -7.641 3.208 8.223 1.00 92.75 87 LEU A C 1
ATOM 725 O O . LEU A 1 87 ? -8.357 3.695 9.097 1.00 92.75 87 LEU A O 1
ATOM 729 N N . LEU A 1 88 ? -7.265 1.927 8.241 1.00 92.56 88 LEU A N 1
ATOM 730 C CA . LEU A 1 88 ? -7.629 0.994 9.311 1.00 92.56 88 LEU A CA 1
ATOM 731 C C . LEU A 1 88 ? -7.102 1.452 10.676 1.00 92.56 88 LEU A C 1
ATOM 733 O O . LEU A 1 88 ? -7.858 1.429 11.645 1.00 92.56 88 LEU A O 1
ATOM 737 N N . CYS A 1 89 ? -5.863 1.952 10.756 1.00 92.31 89 CYS A N 1
ATOM 738 C CA . CYS A 1 89 ? -5.322 2.533 11.993 1.00 92.31 89 CYS A CA 1
ATOM 739 C C . CYS A 1 89 ? -6.142 3.720 12.516 1.00 92.31 89 CYS A C 1
ATOM 741 O O . CYS A 1 89 ? -6.100 4.004 13.711 1.00 92.31 89 CYS A O 1
ATOM 743 N N . ARG A 1 90 ? -6.846 4.434 11.632 1.00 90.44 90 ARG A N 1
ATOM 744 C CA . ARG A 1 90 ? -7.676 5.585 11.993 1.00 90.44 90 ARG A CA 1
ATOM 745 C C . ARG A 1 90 ? -9.072 5.180 12.463 1.00 90.44 90 ARG A C 1
ATOM 747 O O . ARG A 1 90 ? -9.569 5.759 13.423 1.00 90.44 90 ARG A O 1
ATOM 754 N N . VAL A 1 91 ? -9.704 4.208 11.801 1.00 90.31 91 VAL A N 1
ATOM 755 C CA . VAL A 1 91 ? -11.091 3.804 12.109 1.00 90.31 91 VAL A CA 1
ATOM 756 C C . VAL A 1 91 ? -11.190 2.763 13.230 1.00 90.31 91 VAL A C 1
ATOM 758 O O . VAL A 1 91 ? -12.212 2.689 13.928 1.00 90.31 91 VAL A O 1
ATOM 761 N N . LEU A 1 92 ? -10.140 1.959 13.426 1.00 89.69 92 LEU A N 1
ATOM 762 C CA . LEU A 1 92 ? -10.076 0.963 14.490 1.00 89.69 92 LEU A CA 1
ATOM 763 C C . LEU A 1 92 ? -9.593 1.610 15.799 1.00 89.69 92 LEU A C 1
ATOM 765 O O . LEU A 1 92 ? -8.541 2.243 15.831 1.00 89.69 92 LEU A O 1
ATOM 769 N N . PRO A 1 93 ? -10.329 1.448 16.912 1.00 82.38 93 PRO A N 1
ATOM 770 C CA . PRO A 1 93 ? -10.095 2.226 18.123 1.00 82.38 93 PRO A CA 1
ATOM 771 C C . PRO A 1 93 ? -9.048 1.584 19.043 1.00 82.38 93 PRO A C 1
ATOM 773 O O . PRO A 1 93 ? -8.505 2.249 19.924 1.00 82.38 93 PRO A O 1
ATOM 776 N N . ARG A 1 94 ? -8.792 0.277 18.896 1.00 88.06 94 ARG A N 1
ATOM 777 C CA . ARG A 1 94 ? -7.888 -0.493 19.756 1.00 88.06 94 ARG A CA 1
ATOM 778 C C . ARG A 1 94 ? -6.721 -1.022 18.939 1.00 88.06 94 ARG A C 1
ATOM 780 O O . ARG A 1 94 ? -6.898 -1.558 17.852 1.00 88.06 94 ARG A O 1
ATOM 787 N N . LYS A 1 95 ? -5.524 -0.957 19.527 1.00 88.31 95 LYS A N 1
ATOM 788 C CA . LYS A 1 95 ? -4.296 -1.487 18.914 1.00 88.31 95 LYS A CA 1
ATOM 789 C C . LYS A 1 95 ? -4.373 -2.984 18.610 1.00 88.31 95 LYS A C 1
ATOM 791 O O . LYS A 1 95 ? -3.827 -3.402 17.601 1.00 88.31 95 LYS A O 1
ATOM 796 N N . ARG A 1 96 ? -5.065 -3.758 19.453 1.00 91.38 96 ARG A N 1
ATOM 797 C CA . ARG A 1 96 ? -5.292 -5.190 19.218 1.00 91.38 96 ARG A CA 1
ATOM 798 C C . ARG A 1 96 ? -6.101 -5.414 17.937 1.00 91.38 96 ARG A C 1
ATOM 800 O O . ARG A 1 96 ? -5.631 -6.127 17.072 1.00 91.38 96 ARG A O 1
ATOM 807 N N . ASP A 1 97 ? -7.209 -4.695 17.756 1.00 90.50 97 ASP A N 1
ATOM 808 C CA . ASP A 1 97 ? -8.039 -4.806 16.547 1.00 90.50 97 ASP A CA 1
ATOM 809 C C . ASP A 1 97 ? -7.243 -4.472 15.266 1.00 90.50 97 ASP A C 1
ATOM 811 O O . ASP A 1 97 ? -7.470 -5.074 14.218 1.00 90.50 97 ASP A O 1
ATOM 815 N N . ILE A 1 98 ? -6.298 -3.524 15.342 1.00 90.06 98 ILE A N 1
ATOM 816 C CA . ILE A 1 98 ? -5.383 -3.194 14.234 1.00 90.06 98 ILE A CA 1
ATOM 817 C C . ILE A 1 98 ? -4.438 -4.365 13.944 1.00 90.06 98 ILE A C 1
ATOM 819 O O . ILE A 1 98 ? -4.287 -4.742 12.785 1.00 90.06 98 ILE A O 1
ATOM 823 N N . GLN A 1 99 ? -3.813 -4.936 14.979 1.00 91.94 99 GLN A N 1
ATOM 824 C CA . GLN A 1 99 ? -2.905 -6.081 14.841 1.00 91.94 99 GLN A CA 1
ATOM 825 C C . GLN A 1 99 ? -3.629 -7.290 14.253 1.00 91.94 99 GLN A C 1
ATOM 827 O O . GLN A 1 99 ? -3.202 -7.785 13.217 1.00 91.94 99 GLN A O 1
ATOM 832 N N . ASP A 1 100 ? -4.774 -7.661 14.827 1.00 92.81 100 ASP A N 1
ATOM 833 C CA . ASP A 1 100 ? -5.614 -8.757 14.341 1.00 92.81 100 ASP A CA 1
ATOM 834 C C . ASP A 1 100 ? -6.020 -8.508 12.877 1.00 92.81 100 ASP A C 1
ATOM 836 O O . ASP A 1 100 ? -5.962 -9.394 12.032 1.00 92.81 100 ASP A O 1
ATOM 840 N N . SER A 1 101 ? -6.357 -7.262 12.520 1.00 90.56 101 SER A N 1
ATOM 841 C CA . SER A 1 101 ? -6.676 -6.911 11.131 1.00 90.56 101 SER A CA 1
ATOM 842 C C . SER A 1 101 ? -5.500 -7.073 10.177 1.00 90.56 101 SER A C 1
ATOM 844 O O . SER A 1 101 ? -5.704 -7.489 9.037 1.00 90.56 101 SER A O 1
ATOM 846 N N . PHE A 1 102 ? -4.289 -6.736 10.613 1.00 91.81 102 PHE A N 1
ATOM 847 C CA . PHE A 1 102 ? -3.091 -6.847 9.784 1.00 91.81 102 PHE A CA 1
ATOM 848 C C . PHE A 1 102 ? -2.611 -8.292 9.669 1.00 91.81 102 PHE A C 1
ATOM 850 O O . PHE A 1 102 ? -2.121 -8.662 8.608 1.00 91.81 102 PHE A O 1
ATOM 857 N N . GLU A 1 103 ? -2.779 -9.097 10.715 1.00 92.31 103 GLU A N 1
ATOM 858 C CA . GLU A 1 103 ? -2.502 -10.535 10.696 1.00 92.31 103 GLU A CA 1
ATOM 859 C C . GLU A 1 103 ? -3.507 -11.283 9.812 1.00 92.31 103 GLU A C 1
ATOM 861 O O . GLU A 1 103 ? -3.099 -12.085 8.979 1.00 92.31 103 GLU A O 1
ATOM 866 N N . ASP A 1 104 ? -4.800 -10.962 9.908 1.00 89.88 104 ASP A N 1
ATOM 867 C CA . ASP A 1 104 ? -5.841 -11.590 9.085 1.00 89.88 104 ASP A CA 1
ATOM 868 C C . ASP A 1 104 ? -5.692 -11.260 7.594 1.00 89.88 104 ASP A C 1
ATOM 870 O O . ASP A 1 104 ? -5.931 -12.107 6.734 1.00 89.88 104 ASP A O 1
ATOM 874 N N . CYS A 1 105 ? -5.367 -10.002 7.274 1.00 88.31 105 CYS A N 1
ATOM 875 C CA . CYS A 1 105 ? -5.322 -9.532 5.887 1.00 88.31 105 CYS A CA 1
ATOM 876 C C . CYS A 1 105 ? -3.922 -9.629 5.267 1.00 88.31 105 CYS A C 1
ATOM 878 O O . CYS A 1 105 ? -3.801 -9.539 4.049 1.00 88.31 105 CYS A O 1
ATOM 880 N N . CYS A 1 106 ? -2.861 -9.782 6.065 1.00 88.69 106 CYS A N 1
ATOM 881 C CA . CYS A 1 106 ? -1.463 -9.822 5.625 1.00 88.69 106 CYS A CA 1
ATOM 882 C C . CYS A 1 106 ? -1.111 -8.713 4.607 1.00 88.69 106 CYS A C 1
ATOM 884 O O . CYS A 1 106 ? -0.971 -7.537 4.964 1.00 88.69 106 CYS A O 1
ATOM 886 N N . HIS A 1 107 ? -0.966 -9.104 3.336 1.00 87.25 107 HIS A N 1
ATOM 887 C CA . HIS A 1 107 ? -0.637 -8.256 2.186 1.00 87.25 107 HIS A CA 1
ATOM 888 C C . HIS A 1 107 ? -1.752 -8.257 1.125 1.00 87.25 107 HIS A C 1
ATOM 890 O O . HIS A 1 107 ? -1.534 -7.841 -0.017 1.00 87.25 107 HIS A O 1
ATOM 896 N N . ASP A 1 108 ? -2.939 -8.764 1.466 1.00 91.06 108 ASP A N 1
ATOM 897 C CA . ASP A 1 108 ? -4.104 -8.820 0.591 1.00 91.06 108 ASP A CA 1
ATOM 898 C C . ASP A 1 108 ? -4.842 -7.471 0.610 1.00 91.06 108 ASP A C 1
ATOM 900 O O . ASP A 1 108 ? -5.564 -7.117 1.545 1.00 91.06 108 ASP A O 1
ATOM 904 N N . VAL A 1 109 ? -4.627 -6.695 -0.454 1.00 90.56 109 VAL A N 1
ATOM 905 C CA . VAL A 1 109 ? -5.208 -5.359 -0.649 1.00 90.56 109 VAL A CA 1
ATOM 906 C C . VAL A 1 109 ? -6.739 -5.423 -0.726 1.00 90.56 109 VAL A C 1
ATOM 908 O O . VAL A 1 109 ? -7.414 -4.537 -0.201 1.00 90.56 109 VAL A O 1
ATOM 911 N N . SER A 1 110 ? -7.296 -6.483 -1.315 1.00 89.75 110 SER A N 1
ATOM 912 C CA . SER A 1 110 ? -8.741 -6.684 -1.450 1.00 89.75 110 SER A CA 1
ATOM 913 C C . SER A 1 110 ? -9.387 -6.938 -0.093 1.00 89.75 110 SER A C 1
ATOM 915 O O . SER A 1 110 ? -10.411 -6.333 0.234 1.00 89.75 110 SER A O 1
ATOM 917 N N . MET A 1 111 ? -8.771 -7.790 0.731 1.00 91.38 111 MET A N 1
ATOM 918 C CA . MET A 1 111 ? -9.230 -8.043 2.097 1.00 91.38 111 MET A CA 1
ATOM 919 C C . MET A 1 111 ? -9.105 -6.798 2.976 1.00 91.38 111 MET A C 1
ATOM 921 O O . MET A 1 111 ? -10.039 -6.498 3.719 1.00 91.38 111 MET A O 1
ATOM 925 N N . LEU A 1 112 ? -8.011 -6.035 2.858 1.00 91.81 112 LEU A N 1
ATOM 926 C CA . LEU A 1 112 ? -7.839 -4.766 3.577 1.00 91.81 112 LEU A CA 1
ATOM 927 C C . LEU A 1 112 ? -8.934 -3.755 3.215 1.00 91.81 112 LEU A C 1
ATOM 929 O O . LEU A 1 112 ? -9.517 -3.137 4.109 1.00 91.81 112 LEU A O 1
ATOM 933 N N . LEU A 1 113 ? -9.247 -3.610 1.923 1.00 90.38 113 LEU A N 1
ATOM 934 C CA . LEU A 1 113 ? -10.312 -2.722 1.462 1.00 90.38 113 LEU A CA 1
ATOM 935 C C . LEU A 1 113 ? -11.678 -3.181 1.971 1.00 90.38 113 LEU A C 1
ATOM 937 O O . LEU A 1 113 ? -12.430 -2.374 2.516 1.00 90.38 113 LEU A O 1
ATOM 941 N N . LYS A 1 114 ? -11.986 -4.475 1.834 1.00 89.88 114 LYS A N 1
ATOM 942 C CA . LYS A 1 114 ? -13.238 -5.046 2.335 1.00 89.88 114 LYS A CA 1
ATOM 943 C C . LYS A 1 114 ? -13.386 -4.800 3.835 1.00 89.88 114 LYS A C 1
ATOM 945 O O . LYS A 1 114 ? -14.418 -4.304 4.267 1.00 89.88 114 LYS A O 1
ATOM 950 N N . LYS A 1 115 ? -12.335 -5.053 4.619 1.00 90.81 115 LYS A N 1
ATOM 951 C CA . LYS A 1 115 ? -12.343 -4.839 6.073 1.00 90.81 115 LYS A CA 1
ATOM 952 C C . LYS A 1 115 ? -12.550 -3.365 6.431 1.00 90.81 115 LYS A C 1
ATOM 954 O O . LYS A 1 115 ? -13.286 -3.062 7.368 1.00 90.81 115 LYS A O 1
ATOM 959 N N . TYR A 1 116 ? -11.961 -2.442 5.669 1.00 89.69 116 TYR A N 1
ATOM 960 C CA . TYR A 1 116 ? -12.195 -1.006 5.836 1.00 89.69 116 TYR A CA 1
ATOM 961 C C . TYR A 1 116 ? -13.658 -0.618 5.559 1.00 89.69 116 TYR A C 1
ATOM 963 O O . TYR A 1 116 ? -14.266 0.068 6.382 1.00 89.69 116 TYR A O 1
ATOM 971 N N . ILE A 1 117 ? -14.241 -1.103 4.457 1.00 87.75 117 ILE A N 1
ATOM 972 C CA . ILE A 1 117 ? -15.650 -0.863 4.099 1.00 87.75 117 ILE A CA 1
ATOM 973 C C . ILE A 1 117 ? -16.587 -1.445 5.165 1.00 87.75 117 ILE A C 1
ATOM 975 O O . ILE A 1 117 ? -17.457 -0.735 5.668 1.00 87.75 117 ILE A O 1
ATOM 979 N N . ASP A 1 118 ? -16.362 -2.698 5.566 1.00 88.50 118 ASP A N 1
ATOM 980 C CA . ASP A 1 118 ? -17.174 -3.420 6.554 1.00 88.50 118 ASP A CA 1
ATOM 981 C C . ASP A 1 118 ? -17.109 -2.770 7.945 1.00 88.50 118 ASP A C 1
ATOM 983 O O . ASP A 1 118 ? -18.050 -2.876 8.732 1.00 88.50 118 ASP A O 1
ATOM 987 N N . THR A 1 119 ? -16.019 -2.055 8.255 1.00 84.25 119 THR A N 1
ATOM 988 C CA . THR A 1 119 ? -15.918 -1.292 9.506 1.00 84.25 119 THR A CA 1
ATOM 989 C C . THR A 1 119 ? -16.992 -0.198 9.565 1.00 84.25 119 THR A C 1
ATOM 991 O O . THR A 1 119 ? -17.471 0.112 10.654 1.00 84.25 119 THR A O 1
ATOM 994 N N . GLY A 1 120 ? -17.384 0.384 8.421 1.00 68.88 120 GLY A N 1
ATOM 995 C CA . GLY A 1 120 ? -18.558 1.259 8.280 1.00 68.88 120 GLY A CA 1
ATOM 996 C C . GLY A 1 120 ? -18.537 2.560 9.093 1.00 68.88 120 GLY A C 1
ATOM 997 O O . GLY A 1 120 ? -19.557 3.238 9.190 1.00 68.88 120 GLY A O 1
ATOM 998 N N . ARG A 1 121 ? -17.403 2.907 9.716 1.00 66.88 121 ARG A N 1
ATOM 999 C CA . ARG A 1 121 ? -17.312 4.023 10.672 1.00 66.88 121 ARG A CA 1
ATOM 1000 C C . ARG A 1 121 ? -17.137 5.380 10.009 1.00 66.88 121 ARG A C 1
ATOM 1002 O O . ARG A 1 121 ? -17.736 6.343 10.468 1.00 66.88 121 ARG A O 1
ATOM 1009 N N . GLU A 1 122 ? -16.328 5.460 8.955 1.00 67.44 122 GLU A N 1
ATOM 1010 C CA . GLU A 1 122 ? -16.040 6.701 8.230 1.00 67.44 122 GLU A CA 1
ATOM 1011 C C . GLU A 1 122 ? -15.708 6.382 6.764 1.00 67.44 122 GLU A C 1
ATOM 1013 O O . GLU A 1 122 ? -14.948 5.451 6.498 1.00 67.44 122 GLU A O 1
ATOM 1018 N N . SER A 1 123 ? -16.245 7.164 5.818 1.00 69.62 123 SER A N 1
ATOM 1019 C CA . SER A 1 123 ? -16.008 7.002 4.373 1.00 69.62 123 SER A CA 1
ATOM 1020 C C . SER A 1 123 ? -15.012 8.045 3.866 1.00 69.62 123 SER A C 1
ATOM 1022 O O . SER A 1 123 ? -15.399 9.089 3.346 1.00 69.62 123 SER A O 1
ATOM 1024 N N . PHE A 1 124 ? -13.716 7.772 4.024 1.00 77.75 124 PHE A N 1
ATOM 1025 C CA . PHE A 1 124 ? -12.643 8.611 3.474 1.00 77.75 124 PHE A CA 1
ATOM 1026 C C . PHE A 1 124 ? -12.348 8.315 2.003 1.00 77.75 124 PHE A C 1
ATOM 1028 O O . PHE A 1 124 ? -11.710 9.125 1.334 1.00 77.75 124 PHE A O 1
ATOM 1035 N N . LEU A 1 125 ? -12.803 7.166 1.503 1.00 78.81 125 LEU A N 1
ATOM 1036 C CA . LEU A 1 125 ? -12.729 6.811 0.091 1.00 78.81 125 LEU A CA 1
ATOM 1037 C C . LEU A 1 125 ? -14.006 7.268 -0.620 1.00 78.81 125 LEU A C 1
ATOM 1039 O O . LEU A 1 125 ? -15.106 7.137 -0.081 1.00 78.81 125 LEU A O 1
ATOM 1043 N N . THR A 1 126 ? -13.863 7.802 -1.833 1.00 80.50 126 THR A N 1
ATOM 1044 C CA . THR A 1 126 ? -15.010 8.112 -2.691 1.00 80.50 126 THR A CA 1
ATOM 1045 C C . THR A 1 126 ? -15.562 6.831 -3.314 1.00 80.50 126 THR A C 1
ATOM 1047 O O . THR A 1 126 ? -14.829 5.865 -3.538 1.00 80.50 126 THR A O 1
ATOM 1050 N N . ASN A 1 127 ? -16.855 6.827 -3.649 1.00 76.25 127 ASN A N 1
ATOM 1051 C CA . ASN A 1 127 ? -17.499 5.679 -4.299 1.00 76.25 127 ASN A CA 1
ATOM 1052 C C . ASN A 1 127 ? -16.831 5.301 -5.632 1.00 76.25 127 ASN A C 1
ATOM 1054 O O . ASN A 1 127 ? -16.797 4.129 -5.989 1.00 76.25 127 ASN A O 1
ATOM 1058 N N . GLU A 1 128 ? -16.271 6.279 -6.345 1.00 79.00 128 GLU A N 1
ATOM 1059 C CA . GLU A 1 128 ? -15.515 6.059 -7.581 1.00 79.00 128 GLU A CA 1
ATOM 1060 C C . GLU A 1 128 ? -14.237 5.250 -7.334 1.00 79.00 128 GLU A C 1
ATOM 1062 O O . GLU A 1 128 ? -13.980 4.265 -8.029 1.00 79.00 128 GLU A O 1
ATOM 1067 N N . ILE A 1 129 ? -13.473 5.607 -6.296 1.00 76.44 129 ILE A N 1
ATOM 1068 C CA . ILE A 1 129 ? -12.277 4.859 -5.900 1.00 76.44 129 ILE A CA 1
ATOM 1069 C C . ILE A 1 129 ? -12.684 3.440 -5.507 1.00 76.44 129 ILE A C 1
ATOM 1071 O O . ILE A 1 129 ? -12.143 2.479 -6.042 1.00 76.44 129 ILE A O 1
ATOM 1075 N N . VAL A 1 130 ? -13.691 3.289 -4.646 1.00 77.88 130 VAL A N 1
ATOM 1076 C CA . VAL A 1 130 ? -14.171 1.968 -4.214 1.00 77.88 130 VAL A CA 1
ATOM 1077 C C . VAL A 1 130 ? -14.598 1.109 -5.412 1.00 77.88 130 VAL A C 1
ATOM 1079 O O . VAL A 1 130 ? -14.170 -0.039 -5.525 1.00 77.88 130 VAL A O 1
ATOM 1082 N N . SER A 1 131 ? -15.367 1.670 -6.351 1.00 76.94 131 SER A N 1
ATOM 1083 C CA . SER A 1 131 ? -15.785 0.982 -7.580 1.00 76.94 131 SER A CA 1
ATOM 1084 C C . SER A 1 131 ? -14.601 0.569 -8.454 1.00 76.94 131 SER A C 1
ATOM 1086 O O . SER A 1 131 ? -14.617 -0.516 -9.033 1.00 76.94 131 SER A O 1
ATOM 1088 N N . THR A 1 132 ? -13.574 1.414 -8.548 1.00 77.75 132 THR A N 1
ATOM 1089 C CA . THR A 1 132 ? -12.358 1.121 -9.316 1.00 77.75 132 THR A CA 1
ATOM 1090 C C . THR A 1 132 ? -11.621 -0.070 -8.714 1.00 77.75 132 THR A C 1
ATOM 1092 O O . THR A 1 132 ? -11.271 -1.002 -9.432 1.00 77.75 132 THR A O 1
ATOM 1095 N N . PHE A 1 133 ? -11.455 -0.098 -7.389 1.00 76.44 133 PHE A N 1
ATOM 1096 C CA . PHE A 1 133 ? -10.843 -1.234 -6.703 1.00 76.44 133 PHE A CA 1
ATOM 1097 C C . PHE A 1 133 ? -11.634 -2.527 -6.931 1.00 76.44 133 PHE A C 1
ATOM 1099 O O . PHE A 1 133 ? -11.045 -3.540 -7.293 1.00 76.44 133 PHE A O 1
ATOM 1106 N N . TYR A 1 134 ? -12.962 -2.509 -6.792 1.00 74.12 134 TYR A N 1
ATOM 1107 C CA . TYR A 1 134 ? -13.764 -3.701 -7.085 1.00 74.12 134 TYR A CA 1
ATOM 1108 C C . TYR A 1 134 ? -13.596 -4.174 -8.532 1.00 74.12 134 TYR A C 1
ATOM 1110 O O . TYR A 1 134 ? -13.465 -5.374 -8.752 1.00 74.12 134 TYR A O 1
ATOM 1118 N N . GLY A 1 135 ? -13.536 -3.267 -9.508 1.00 71.81 135 GLY A N 1
ATOM 1119 C CA . GLY A 1 135 ? -13.286 -3.628 -10.906 1.00 71.81 135 GLY A CA 1
ATOM 1120 C C . GLY A 1 135 ? -11.921 -4.287 -11.140 1.00 71.81 135 GLY A C 1
ATOM 1121 O O . GLY A 1 135 ? -11.824 -5.198 -11.952 1.00 71.81 135 GLY A O 1
ATOM 1122 N N . VAL A 1 136 ? -10.889 -3.863 -10.406 1.00 71.50 136 VAL A N 1
ATOM 1123 C CA . VAL A 1 136 ? -9.515 -4.382 -10.529 1.00 71.50 136 VAL A CA 1
ATOM 1124 C C . VAL A 1 136 ? -9.314 -5.706 -9.786 1.00 71.50 136 VAL A C 1
ATOM 1126 O O . VAL A 1 136 ? -8.549 -6.550 -10.236 1.00 71.50 136 VAL A O 1
ATOM 1129 N N . PHE A 1 137 ? -9.972 -5.891 -8.642 1.00 65.50 137 PHE A N 1
ATOM 1130 C CA . PHE A 1 137 ? -9.736 -7.037 -7.758 1.00 65.50 137 PHE A CA 1
ATOM 1131 C C . PHE A 1 137 ? -10.786 -8.156 -7.868 1.00 65.50 137 PHE A C 1
ATOM 1133 O O . PHE A 1 137 ? -10.658 -9.168 -7.182 1.00 65.50 137 PHE A O 1
ATOM 1140 N N . SER A 1 138 ? -11.820 -7.987 -8.702 1.00 57.34 138 SER A N 1
ATOM 1141 C CA . SER A 1 138 ? -12.858 -9.010 -8.946 1.00 57.34 138 SER A CA 1
ATOM 1142 C C . SER A 1 138 ? -12.649 -9.814 -10.240 1.00 57.34 138 SER A C 1
ATOM 1144 O O . SER A 1 138 ? -13.503 -10.633 -10.578 1.00 57.34 138 SER A O 1
ATOM 1146 N N . SER A 1 139 ? -11.557 -9.561 -10.969 1.00 45.06 139 SER A N 1
ATOM 1147 C CA . SER A 1 139 ? -11.125 -10.285 -12.177 1.00 45.06 139 SER A CA 1
ATOM 1148 C C . SER A 1 139 ? -10.067 -11.331 -11.856 1.00 45.06 139 SER A C 1
ATOM 1150 O O . SER A 1 139 ? -10.170 -12.450 -12.399 1.00 45.06 139 SER A O 1
#

Radius of gyration: 18.49 Å; chains: 1; bounding box: 50×24×49 Å

Organism: NCBI:txid2652282

Secondary structure (DSSP, 8-state):
----TTSS--TT--GGG---GGG-------S-HHHHHHHHHHHHHHHHHHHHHHHHHT-S-HHHHHHHHHHHHHHHHHHHHHHHHHHHHHH--SHHHHHHHHHHHTT-HHHHHHHHHHH-S---S-HHHHHHHHHHH--

pLDDT: mean 79.87, std 13.93, range [37.75, 95.38]